Protein AF-E3DNH4-F1 (afdb_monomer)

Nearest PDB structures (foldseek):
  1np6-assembly1_A  TM=5.505E-01  e=4.441E+00  Escherichia coli
  6ppt-assembly1_A  TM=4.609E-01  e=5.834E+00  Escherichia coli K-12

Foldseek 3Di:
DDDDDDDDPPPAAEAEPVPDPVVPQVDQWHWYDYPVDIDIDGDDDD

Organism: Halanaerobium praevalens (strain ATCC 33744 / DSM 2228 / GSL) (NCBI:txid572479)

Structure (mmCIF, N/CA/C/O backbone):
data_AF-E3DNH4-F1
#
_entry.id   AF-E3DNH4-F1
#
loop_
_atom_site.group_PDB
_atom_site.id
_atom_site.type_symbol
_atom_site.label_atom_id
_atom_site.label_alt_id
_atom_site.label_comp_id
_atom_site.label_asym_id
_atom_site.label_entity_id
_atom_site.label_seq_id
_atom_site.pdbx_PDB_ins_code
_atom_site.Cartn_x
_atom_site.Cartn_y
_atom_site.Cartn_z
_atom_site.occupancy
_atom_site.B_iso_or_equiv
_atom_site.auth_seq_id
_atom_site.auth_comp_id
_atom_site.auth_asym_id
_atom_site.auth_atom_id
_atom_site.pdbx_PDB_model_num
ATOM 1 N N . MET A 1 1 ? -7.335 36.528 -9.945 1.00 54.53 1 MET A N 1
ATOM 2 C CA . MET A 1 1 ? -8.437 35.556 -10.071 1.00 54.53 1 MET A CA 1
ATOM 3 C C . MET A 1 1 ? -7.831 34.259 -10.563 1.00 54.53 1 MET A C 1
ATOM 5 O O . MET A 1 1 ? -7.198 34.317 -11.601 1.00 54.53 1 MET A O 1
ATOM 9 N N . SER A 1 2 ? -7.929 33.192 -9.768 1.00 47.09 2 SER A N 1
ATOM 10 C CA . SER A 1 2 ? -7.946 31.769 -10.158 1.00 47.09 2 SER A CA 1
ATOM 11 C C . SER A 1 2 ? -8.024 30.970 -8.856 1.00 47.09 2 SER A C 1
ATOM 13 O O . SER A 1 2 ? -7.028 30.618 -8.240 1.00 47.09 2 SER A O 1
ATOM 15 N N . GLU A 1 3 ? -9.265 30.924 -8.387 1.00 45.22 3 GLU A N 1
ATOM 16 C CA . GLU A 1 3 ? -9.940 29.908 -7.581 1.00 45.22 3 GLU A CA 1
ATOM 17 C C . GLU A 1 3 ? -9.128 29.014 -6.629 1.00 45.22 3 GLU A C 1
ATOM 19 O O . GLU A 1 3 ? -8.386 28.114 -7.009 1.00 45.22 3 GLU A O 1
ATOM 24 N N . ASN A 1 4 ? -9.444 29.206 -5.344 1.00 55.72 4 ASN A N 1
ATOM 25 C CA . ASN A 1 4 ? -9.429 28.173 -4.319 1.00 55.72 4 ASN A CA 1
ATOM 26 C C . ASN A 1 4 ? -10.114 26.896 -4.830 1.00 55.72 4 ASN A C 1
ATOM 28 O O . ASN A 1 4 ? -11.334 26.885 -4.976 1.00 55.72 4 ASN A O 1
ATOM 32 N N . LEU A 1 5 ? -9.367 25.803 -4.975 1.00 50.88 5 LEU A N 1
ATOM 33 C CA . LEU A 1 5 ? -9.935 24.459 -5.034 1.00 50.88 5 LEU A CA 1
ATOM 34 C C . LEU A 1 5 ? -9.187 23.531 -4.071 1.00 50.88 5 LEU A C 1
ATOM 36 O O . LEU A 1 5 ? -8.020 23.203 -4.247 1.00 50.88 5 LEU A O 1
ATOM 40 N N . SER A 1 6 ? -9.952 23.084 -3.074 1.00 48.78 6 SER A N 1
ATOM 41 C CA . SER A 1 6 ? -9.751 21.870 -2.283 1.00 48.78 6 SER A CA 1
ATOM 42 C C . SER A 1 6 ? -8.778 21.923 -1.099 1.00 48.78 6 SER A C 1
ATOM 44 O O . SER A 1 6 ? -7.739 21.267 -1.050 1.00 48.78 6 SER A O 1
ATOM 46 N N . LYS A 1 7 ? -9.208 22.625 -0.043 1.00 50.31 7 LYS A N 1
ATOM 47 C CA . LYS A 1 7 ? -8.873 22.219 1.329 1.00 50.31 7 LYS A CA 1
ATOM 48 C C . LYS A 1 7 ? -9.363 20.777 1.535 1.00 50.31 7 LYS A C 1
ATOM 50 O O . LYS A 1 7 ? -10.551 20.520 1.354 1.00 50.31 7 LYS A O 1
ATOM 55 N N . LYS A 1 8 ? -8.450 19.912 1.998 1.00 46.06 8 LYS A N 1
ATOM 56 C CA . LYS A 1 8 ? -8.631 18.500 2.397 1.00 46.06 8 LYS A CA 1
ATOM 57 C C . LYS A 1 8 ? -8.441 17.455 1.283 1.00 46.06 8 LYS A C 1
ATOM 59 O O . LYS A 1 8 ? -9.253 16.552 1.126 1.00 46.06 8 LYS A O 1
ATOM 64 N N . GLN A 1 9 ? -7.322 17.521 0.562 1.00 52.94 9 GLN A N 1
ATOM 65 C CA . GLN A 1 9 ? -6.715 16.279 0.076 1.00 52.94 9 GLN A CA 1
ATOM 66 C C . GLN A 1 9 ? -6.197 15.548 1.320 1.00 52.94 9 GLN A C 1
ATOM 68 O O . GLN A 1 9 ? -5.275 16.030 1.974 1.00 52.94 9 GLN A O 1
ATOM 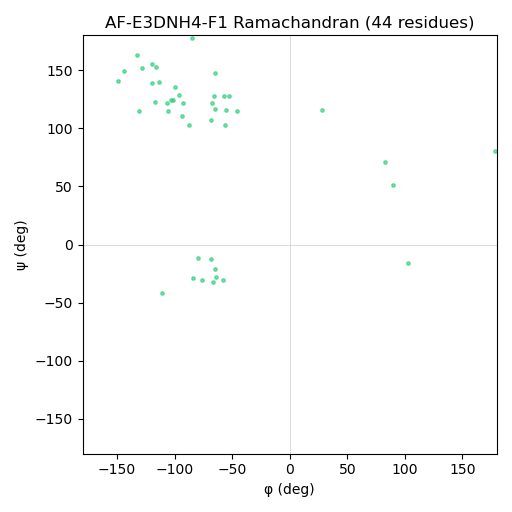73 N N . GLU A 1 10 ? -6.854 14.461 1.729 1.00 59.78 10 GLU A N 1
ATOM 74 C CA . GLU A 1 10 ? -6.200 13.491 2.609 1.00 59.78 10 GLU A CA 1
ATOM 75 C C . GLU A 1 10 ? -4.915 13.089 1.879 1.00 59.78 10 GLU A C 1
ATOM 77 O O . GLU A 1 10 ? -4.994 12.618 0.747 1.00 59.78 10 GLU A O 1
ATOM 82 N N . GLU A 1 11 ? -3.744 13.388 2.446 1.00 69.38 11 GLU A N 1
ATOM 83 C CA . GLU A 1 11 ? -2.465 13.017 1.838 1.00 69.38 11 GLU A CA 1
ATOM 84 C C . GLU A 1 11 ? -2.470 11.498 1.625 1.00 69.38 11 GLU A C 1
ATOM 86 O O . GLU A 1 11 ? -2.357 10.721 2.577 1.00 69.38 11 GLU A O 1
ATOM 91 N N . ILE A 1 12 ? -2.683 11.065 0.378 1.00 82.06 12 ILE A N 1
ATOM 92 C CA . ILE A 1 12 ? -2.688 9.649 0.023 1.00 82.06 12 ILE A CA 1
ATOM 93 C C . ILE A 1 12 ? -1.268 9.149 0.259 1.00 82.06 12 ILE A C 1
ATOM 95 O O . ILE A 1 12 ? -0.319 9.628 -0.361 1.00 82.06 12 ILE A O 1
ATOM 99 N N . ALA A 1 13 ? -1.117 8.210 1.191 1.00 88.75 13 ALA A N 1
ATOM 100 C CA . ALA A 1 13 ? 0.198 7.754 1.605 1.00 88.75 13 ALA A CA 1
ATOM 101 C C . ALA A 1 13 ? 0.905 7.027 0.451 1.00 88.75 13 ALA A C 1
ATOM 103 O O . ALA A 1 13 ? 0.357 6.102 -0.158 1.00 88.75 13 ALA A O 1
ATOM 104 N N . GLU A 1 14 ? 2.133 7.454 0.160 1.00 91.69 14 GLU A N 1
ATOM 105 C CA . GLU A 1 14 ? 2.945 6.899 -0.916 1.00 91.69 14 GLU A CA 1
ATOM 106 C C . GLU A 1 14 ? 3.967 5.895 -0.387 1.00 91.69 14 GLU A C 1
ATOM 108 O O . GLU A 1 14 ? 4.674 6.141 0.591 1.00 91.69 14 GLU A O 1
ATOM 113 N N . PHE A 1 15 ? 4.086 4.772 -1.084 1.00 91.81 15 PHE A N 1
ATOM 114 C CA . PHE A 1 15 ? 4.981 3.675 -0.742 1.00 91.81 15 PHE A CA 1
ATOM 115 C C . PHE A 1 15 ? 5.767 3.217 -1.967 1.00 91.81 15 PHE A C 1
ATOM 117 O O . PHE A 1 15 ? 5.405 3.498 -3.113 1.00 91.81 15 PHE A O 1
ATOM 124 N N . LYS A 1 16 ? 6.849 2.476 -1.732 1.00 91.56 16 LYS A N 1
ATOM 125 C CA . LYS A 1 16 ? 7.662 1.861 -2.787 1.00 91.56 16 LYS A CA 1
ATOM 126 C C . LYS A 1 16 ? 7.624 0.336 -2.687 1.00 91.56 16 LYS A C 1
ATOM 128 O O . LYS A 1 16 ? 7.484 -0.210 -1.592 1.00 91.56 16 LYS A O 1
ATOM 133 N N . PRO A 1 17 ? 7.803 -0.389 -3.806 1.00 87.38 17 PRO A N 1
ATOM 134 C CA . PRO A 1 17 ? 8.040 -1.826 -3.760 1.00 87.38 17 PRO A CA 1
ATOM 135 C C . PRO A 1 17 ? 9.207 -2.160 -2.818 1.00 87.38 17 PRO A C 1
ATOM 137 O O . PRO A 1 17 ? 10.288 -1.587 -2.944 1.00 87.38 17 PRO A O 1
ATOM 140 N N . GLY A 1 18 ? 8.976 -3.074 -1.874 1.00 87.88 18 GLY A N 1
ATOM 141 C CA . GLY A 1 18 ? 9.920 -3.413 -0.802 1.00 87.88 18 GLY A CA 1
ATOM 142 C C . GLY A 1 18 ? 9.565 -2.804 0.557 1.00 87.88 18 GLY A C 1
ATOM 143 O O . GLY A 1 18 ? 10.047 -3.293 1.580 1.00 87.88 18 GLY A O 1
ATOM 144 N N . ASP A 1 19 ? 8.675 -1.807 0.601 1.00 88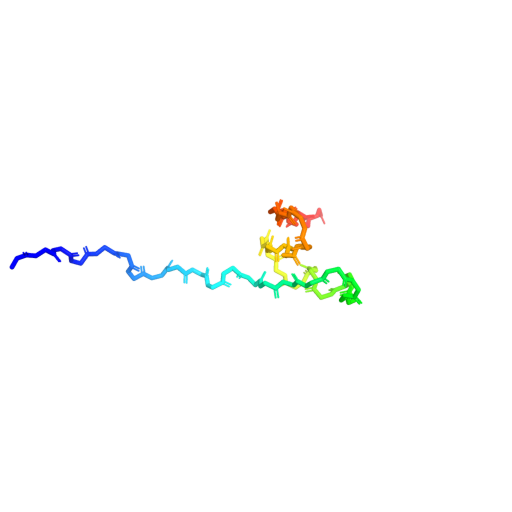.94 19 ASP A N 1
ATOM 145 C CA . ASP A 1 19 ? 8.085 -1.366 1.859 1.00 88.94 19 ASP A CA 1
ATOM 146 C C . ASP A 1 19 ? 7.231 -2.468 2.483 1.00 88.94 19 ASP A C 1
ATOM 148 O O . ASP A 1 19 ? 6.597 -3.290 1.818 1.00 88.94 19 ASP A O 1
ATOM 152 N N . LYS A 1 20 ? 7.218 -2.481 3.814 1.00 89.56 20 LYS A N 1
ATOM 153 C CA . LYS A 1 20 ? 6.503 -3.502 4.568 1.00 89.56 20 LYS A CA 1
ATOM 154 C C . LYS A 1 20 ? 4.992 -3.358 4.371 1.00 89.56 20 LYS A C 1
ATOM 156 O O . LYS A 1 20 ? 4.413 -2.337 4.740 1.00 89.56 20 LYS A O 1
ATOM 161 N N . ILE A 1 21 ? 4.357 -4.420 3.874 1.00 86.00 21 ILE A N 1
ATOM 162 C CA . ILE A 1 21 ? 2.944 -4.438 3.461 1.00 86.00 21 ILE A CA 1
ATOM 163 C C . ILE A 1 21 ? 1.953 -4.057 4.570 1.00 86.00 21 ILE A C 1
ATOM 165 O O . ILE A 1 21 ? 0.928 -3.443 4.301 1.00 86.00 21 ILE A O 1
ATOM 169 N N . TYR A 1 22 ? 2.270 -4.336 5.836 1.00 87.56 22 TYR A N 1
ATOM 170 C CA . TYR A 1 22 ? 1.386 -3.992 6.952 1.00 87.56 22 TYR A CA 1
ATOM 171 C C . TYR A 1 22 ? 1.204 -2.483 7.152 1.00 87.56 22 TYR A C 1
ATOM 173 O O . TYR A 1 22 ? 0.214 -2.067 7.748 1.00 87.56 22 TYR A O 1
ATOM 181 N N . LYS A 1 23 ? 2.126 -1.653 6.640 1.00 87.00 23 LYS A N 1
ATOM 182 C CA . LYS A 1 23 ? 1.977 -0.193 6.675 1.00 87.00 23 LYS A CA 1
ATOM 183 C C . LYS A 1 23 ? 0.776 0.267 5.848 1.00 87.00 23 LYS A C 1
ATOM 185 O O . LYS A 1 23 ? 0.161 1.265 6.198 1.00 87.00 23 LYS A O 1
ATOM 190 N N . LEU A 1 24 ? 0.399 -0.489 4.812 1.00 87.25 24 LEU A N 1
ATOM 191 C CA . LEU A 1 24 ? -0.752 -0.178 3.965 1.00 87.25 24 LEU A CA 1
ATOM 192 C C . LEU A 1 24 ? -2.072 -0.293 4.747 1.00 87.25 24 LEU A C 1
ATOM 194 O O . LEU A 1 24 ? -2.987 0.487 4.520 1.00 87.25 24 LEU A O 1
ATOM 198 N N . PHE A 1 25 ? -2.157 -1.204 5.726 1.00 87.06 25 PHE A N 1
ATOM 199 C CA . PHE A 1 25 ? -3.375 -1.439 6.518 1.00 87.06 25 PHE A CA 1
ATOM 200 C C . PHE A 1 25 ? -3.755 -0.287 7.461 1.00 87.06 25 PHE A C 1
ATOM 202 O O . PHE A 1 25 ? -4.867 -0.260 8.004 1.00 87.06 25 PHE A O 1
ATOM 209 N N . SER A 1 26 ? -2.848 0.669 7.667 1.00 87.12 26 SER A N 1
ATOM 210 C CA . SER A 1 26 ? -3.117 1.895 8.423 1.00 87.12 26 SER A CA 1
ATOM 211 C C . SER A 1 26 ? -3.859 2.953 7.603 1.00 87.12 26 SER A C 1
ATOM 213 O O . SER A 1 26 ? -4.365 3.913 8.178 1.00 87.12 26 SER A O 1
ATOM 215 N N . HIS A 1 27 ? -3.963 2.774 6.286 1.00 88.31 27 HIS A N 1
ATOM 216 C CA . HIS A 1 27 ? -4.560 3.733 5.362 1.00 88.31 27 HIS A CA 1
ATOM 217 C C . HIS A 1 27 ? -5.755 3.108 4.635 1.00 88.31 27 HIS A C 1
ATOM 219 O O . HIS A 1 27 ? -5.853 1.890 4.519 1.00 88.31 27 HIS A O 1
ATOM 225 N N . LYS A 1 28 ? -6.685 3.946 4.164 1.00 89.00 28 LYS A N 1
ATOM 226 C CA . LYS A 1 28 ? -7.815 3.506 3.324 1.00 89.00 28 LYS A CA 1
ATOM 227 C C . LYS A 1 28 ? -7.431 3.409 1.850 1.00 89.00 28 LYS A C 1
ATOM 229 O O . LYS A 1 28 ? -7.999 2.604 1.118 1.00 89.00 28 LYS A O 1
ATOM 234 N N . GLU A 1 29 ? -6.473 4.223 1.429 1.00 90.31 29 GLU A N 1
ATOM 235 C CA . GLU A 1 29 ? -5.977 4.299 0.063 1.00 90.31 29 GLU A CA 1
ATOM 236 C C . GLU A 1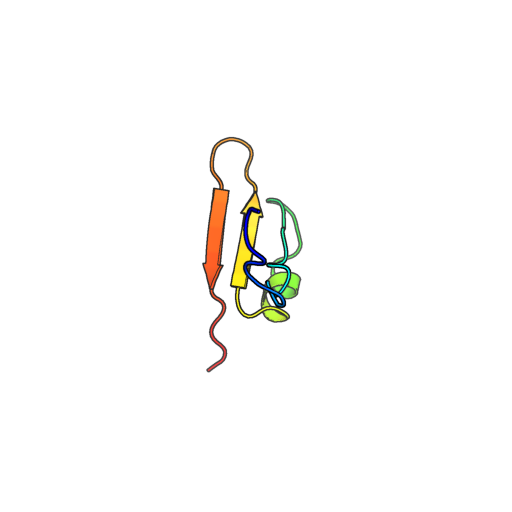 29 ? -4.499 4.686 0.089 1.00 90.31 29 GLU A C 1
ATOM 238 O O . GLU A 1 29 ? -4.074 5.485 0.929 1.00 90.31 29 GLU A O 1
ATOM 243 N N . VAL A 1 30 ? -3.712 4.071 -0.790 1.00 91.81 30 VAL A N 1
ATOM 244 C CA . VAL A 1 30 ? -2.260 4.247 -0.875 1.00 91.81 30 VAL A CA 1
ATOM 245 C C . VAL A 1 30 ? -1.799 4.191 -2.327 1.00 91.81 30 VAL A C 1
ATOM 247 O O . VAL A 1 30 ? -2.369 3.462 -3.141 1.00 91.81 30 VAL A O 1
ATOM 250 N N . ILE A 1 31 ? -0.729 4.916 -2.646 1.00 92.69 31 ILE A N 1
ATOM 251 C CA . ILE A 1 31 ? -0.079 4.871 -3.961 1.00 92.69 31 ILE A CA 1
ATOM 252 C C . ILE A 1 31 ? 1.237 4.108 -3.830 1.00 92.69 31 ILE A C 1
ATOM 254 O O . ILE A 1 31 ? 2.125 4.512 -3.085 1.00 92.69 31 ILE A O 1
ATOM 258 N N . ILE A 1 32 ? 1.402 3.023 -4.581 1.00 91.81 32 ILE A N 1
ATOM 259 C CA . ILE A 1 32 ? 2.686 2.336 -4.729 1.00 91.81 32 ILE A CA 1
ATOM 260 C C . ILE A 1 32 ? 3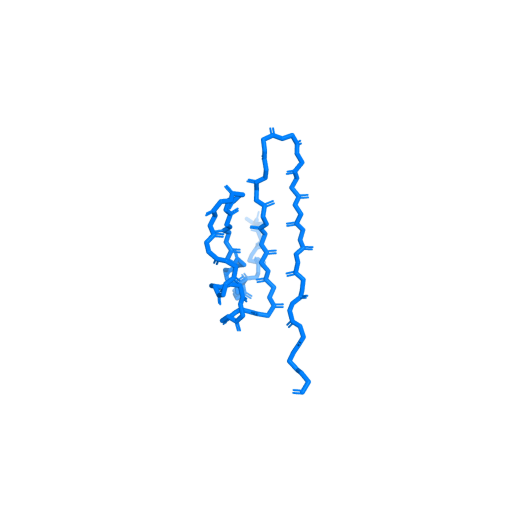.381 2.885 -5.974 1.00 91.81 32 ILE A C 1
ATOM 262 O O . ILE A 1 32 ? 2.959 2.605 -7.099 1.00 91.81 32 ILE A O 1
ATOM 266 N N . ARG A 1 33 ? 4.475 3.627 -5.788 1.00 91.19 33 ARG A N 1
ATOM 267 C CA . ARG A 1 33 ? 5.310 4.110 -6.893 1.00 91.19 33 ARG A CA 1
ATOM 268 C C . ARG A 1 33 ? 6.370 3.078 -7.263 1.00 91.19 33 ARG A C 1
ATOM 270 O O . ARG A 1 33 ? 7.370 2.913 -6.558 1.00 91.19 33 ARG A O 1
ATOM 277 N N . GLY A 1 34 ? 6.147 2.364 -8.360 1.00 87.06 34 GLY A N 1
ATOM 278 C CA . GLY A 1 34 ? 7.125 1.458 -8.951 1.00 87.06 34 GLY A CA 1
ATOM 279 C C . GLY A 1 34 ? 8.101 2.183 -9.880 1.00 87.06 34 GLY A C 1
ATOM 280 O O . GLY A 1 34 ? 8.027 3.388 -10.096 1.00 87.06 34 GLY A O 1
ATOM 281 N N . LYS A 1 35 ? 9.064 1.435 -10.432 1.00 86.31 35 LYS A N 1
ATOM 282 C CA . LYS A 1 35 ? 10.054 1.993 -11.374 1.00 86.31 35 LYS A CA 1
ATOM 283 C C . LYS A 1 35 ? 9.494 2.233 -12.779 1.00 86.31 35 LYS A C 1
ATOM 285 O O . LYS A 1 35 ? 9.998 3.104 -13.476 1.00 86.31 35 LYS A O 1
ATOM 290 N N . LYS A 1 36 ? 8.528 1.417 -13.205 1.00 90.75 36 LYS A N 1
ATOM 291 C CA . LYS A 1 36 ? 7.876 1.511 -14.522 1.00 90.75 36 LYS A CA 1
ATOM 292 C C . LYS A 1 36 ? 6.426 1.959 -14.395 1.00 90.75 36 LYS A C 1
ATOM 294 O O . LYS A 1 36 ? 6.003 2.830 -15.140 1.00 90.75 36 LYS A O 1
ATOM 299 N N . ASP A 1 37 ? 5.732 1.416 -13.398 1.00 90.88 37 ASP A N 1
ATOM 300 C CA . ASP A 1 37 ? 4.302 1.621 -13.202 1.00 9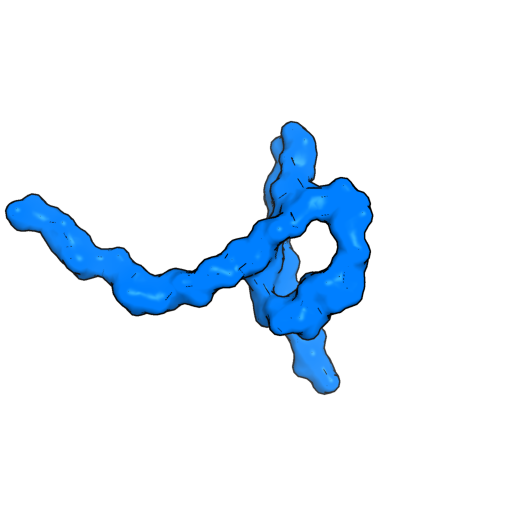0.88 37 ASP A CA 1
ATOM 301 C C . ASP A 1 37 ? 4.001 2.079 -11.775 1.00 90.88 37 ASP A C 1
ATOM 303 O O . ASP A 1 37 ? 4.721 1.738 -10.831 1.00 90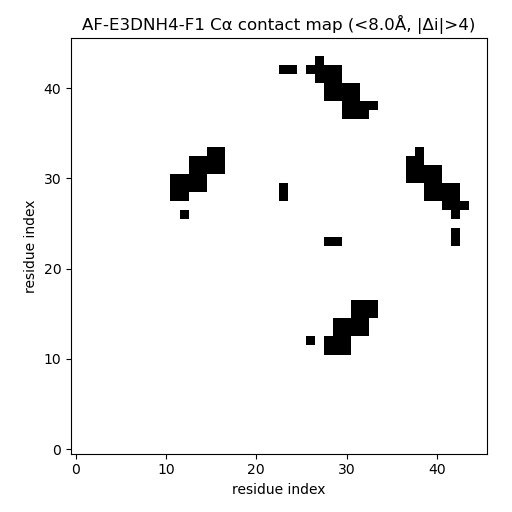.88 37 ASP A O 1
ATOM 307 N N . ASN A 1 38 ? 2.907 2.821 -11.627 1.00 91.62 38 ASN A N 1
ATOM 308 C CA . ASN A 1 38 ? 2.363 3.237 -10.341 1.00 91.62 38 ASN A CA 1
ATOM 309 C C . ASN A 1 38 ? 1.013 2.553 -10.124 1.00 91.62 38 ASN A C 1
ATOM 311 O O . ASN A 1 38 ? 0.211 2.456 -11.052 1.00 91.62 38 ASN A O 1
ATOM 315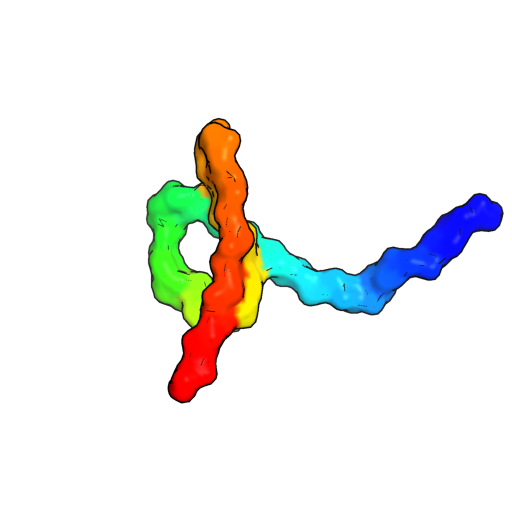 N N . PHE A 1 39 ? 0.752 2.116 -8.896 1.00 90.44 39 PHE A N 1
ATOM 316 C CA . PHE A 1 39 ? -0.487 1.437 -8.526 1.00 90.44 39 PHE A CA 1
ATOM 317 C C . PHE A 1 39 ? -1.210 2.225 -7.443 1.00 90.44 39 PHE A C 1
ATOM 319 O O . PHE A 1 39 ? -0.580 2.691 -6.497 1.00 90.44 39 PHE A O 1
ATOM 326 N N . ILE A 1 40 ? -2.531 2.330 -7.555 1.00 91.56 40 ILE A N 1
ATOM 327 C CA . ILE A 1 40 ? -3.395 2.827 -6.483 1.00 91.56 40 ILE A CA 1
ATOM 328 C C . ILE A 1 40 ? -4.037 1.607 -5.832 1.00 91.56 40 ILE A C 1
ATOM 330 O O . ILE A 1 40 ? -4.643 0.782 -6.516 1.00 91.56 40 ILE A O 1
ATOM 334 N N . ILE A 1 41 ? -3.874 1.468 -4.519 1.00 89.25 41 ILE A N 1
ATOM 335 C CA . ILE A 1 41 ? -4.427 0.358 -3.745 1.00 89.25 41 ILE A CA 1
ATOM 336 C C . ILE A 1 41 ? -5.412 0.926 -2.733 1.00 89.25 41 ILE A C 1
ATOM 338 O O . ILE A 1 41 ? -5.045 1.730 -1.878 1.00 89.25 41 ILE A O 1
ATOM 342 N N . LYS A 1 42 ? -6.657 0.453 -2.797 1.00 91.19 42 LYS A N 1
ATOM 343 C CA . LYS A 1 42 ? -7.680 0.716 -1.787 1.00 91.19 42 LYS A CA 1
ATOM 344 C C . LYS A 1 42 ? -7.719 -0.444 -0.797 1.00 91.19 42 LYS A C 1
ATOM 346 O O . LYS A 1 42 ? -7.805 -1.603 -1.197 1.00 91.19 42 LYS A O 1
ATOM 351 N N . VAL A 1 43 ? -7.643 -0.136 0.491 1.00 88.44 43 VAL A N 1
ATOM 352 C CA . VAL A 1 43 ? -7.642 -1.124 1.570 1.00 88.44 43 VAL A CA 1
ATOM 353 C C . VAL A 1 43 ? -9.002 -1.102 2.255 1.00 88.44 43 VAL A C 1
ATOM 355 O O . VAL A 1 43 ? -9.379 -0.121 2.895 1.00 88.44 43 VAL A O 1
ATOM 358 N N . GLU A 1 44 ? -9.739 -2.204 2.138 1.00 87.56 44 GLU A N 1
ATOM 359 C CA . GLU A 1 44 ? -11.048 -2.371 2.767 1.00 87.56 44 GLU A CA 1
ATOM 360 C C . GLU A 1 44 ? -10.917 -3.261 4.011 1.00 87.56 44 GLU A C 1
ATOM 362 O O . GLU A 1 44 ? -10.386 -4.370 3.944 1.00 87.56 44 GLU A O 1
ATOM 367 N N . LYS A 1 45 ? -11.365 -2.760 5.170 1.00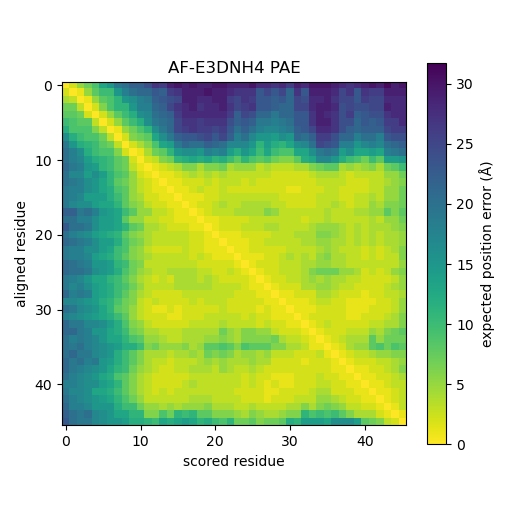 79.50 45 LYS A N 1
ATOM 368 C CA . LYS A 1 45 ? -11.431 -3.533 6.419 1.00 79.50 45 LYS A CA 1
ATOM 369 C C . LYS A 1 45 ? -12.826 -4.144 6.521 1.00 79.50 45 LYS A C 1
ATOM 371 O O . LYS A 1 45 ? -13.805 -3.403 6.460 1.00 79.50 45 LYS A O 1
ATOM 376 N N . LYS A 1 46 ? -12.887 -5.470 6.620 1.00 73.00 46 LYS A N 1
ATOM 377 C CA . LYS A 1 46 ? -14.122 -6.230 6.833 1.00 73.00 46 LYS A CA 1
ATOM 378 C C . LYS A 1 46 ? -14.422 -6.368 8.320 1.00 73.00 46 LYS A C 1
ATOM 380 O O . LYS A 1 46 ? -13.442 -6.417 9.097 1.00 73.00 46 LYS A O 1
#

Sequence (46 aa):
MSENLSKKQEEIAEFKPGDKIYKLFSHKEVIIRGKKDNFIIKVEKK

Radius of gyration: 13.72 Å; Cα contacts (8 Å, |Δi|>4): 48; chains: 1; bounding box: 24×42×23 Å

Secondary structure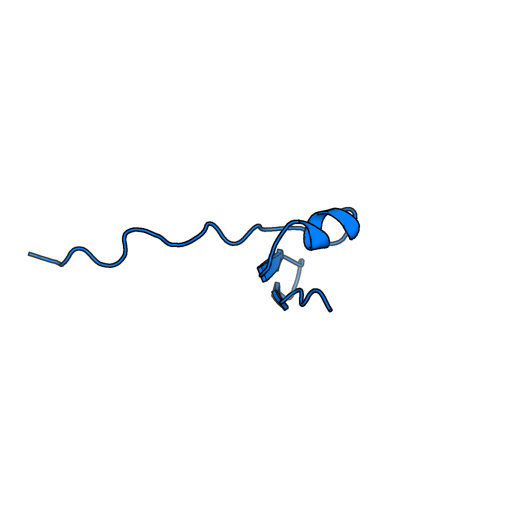 (DSSP, 8-state):
------S----PEEE-TTS-GGGGGG-SEEEEE-SS-EEEEE----

Solvent-accessible surface area (backbone atoms only — not comparable to full-atom values): 3204 Å² total; per-residue (Å²): 140,84,77,95,80,71,93,79,72,74,81,64,50,75,47,45,86,87,59,68,70,74,65,54,75,79,38,58,45,33,35,36,52,50,97,88,56,72,46,81,47,75,51,82,86,132

pLDDT: mean 79.89, std 15.9, range [45.22, 92.69]

Mean predicted aligned error: 8.77 Å